Protein AF-A0A6G4ACP7-F1 (afdb_monomer)

pLDDT: mean 78.36, std 20.17, range [35.34, 98.12]

Solvent-accessible surface area (backbone atoms only — not comparable to full-atom values): 4056 Å² total; per-residue (Å²): 131,87,77,81,73,86,46,98,90,45,82,71,69,54,70,71,48,51,55,49,50,52,52,51,54,60,54,68,78,49,75,97,41,72,66,52,53,54,51,51,52,53,51,53,53,52,44,51,52,56,51,54,71,73,48,85,77,80,84,82,87,131

Structure (mmCIF, N/CA/C/O backbone):
data_AF-A0A6G4ACP7-F1
#
_entry.id   AF-A0A6G4ACP7-F1
#
loop_
_atom_site.group_PDB
_atom_site.id
_atom_site.type_symbol
_atom_site.label_atom_id
_atom_site.label_alt_id
_atom_site.label_comp_id
_atom_site.label_asym_id
_atom_site.label_entity_id
_atom_site.label_seq_id
_atom_site.pdbx_PDB_ins_code
_atom_site.Cartn_x
_atom_site.Cartn_y
_atom_site.Cartn_z
_atom_site.occupancy
_atom_site.B_iso_or_equiv
_atom_site.auth_seq_id
_atom_site.auth_comp_id
_atom_site.auth_asym_id
_atom_site.auth_atom_id
_atom_site.pdbx_PDB_model_num
ATOM 1 N N . M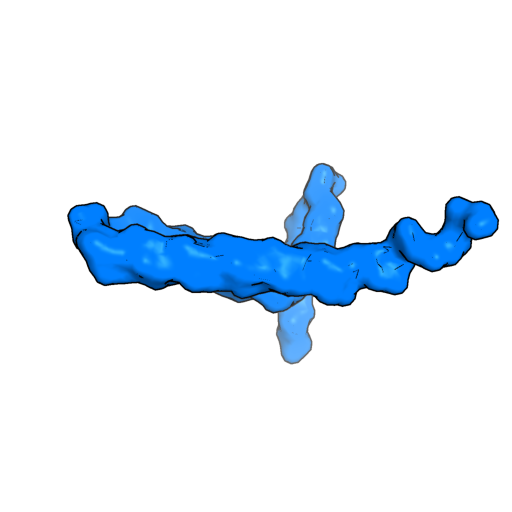ET A 1 1 ? 16.091 -15.327 -12.018 1.00 38.28 1 MET A N 1
ATOM 2 C CA . MET A 1 1 ? 15.652 -14.470 -13.141 1.00 38.28 1 MET A CA 1
ATOM 3 C C . MET A 1 1 ? 14.307 -13.866 -12.752 1.00 38.28 1 MET A C 1
ATOM 5 O O . MET A 1 1 ? 13.401 -14.658 -12.516 1.00 38.28 1 MET A O 1
ATOM 9 N N . PRO A 1 2 ? 14.151 -12.540 -12.591 1.00 52.25 2 PRO A N 1
ATOM 10 C CA . PRO A 1 2 ? 12.827 -11.967 -12.363 1.00 52.25 2 PRO A CA 1
ATOM 11 C C . PRO A 1 2 ? 11.992 -12.122 -13.642 1.00 52.25 2 PRO A C 1
ATOM 13 O O . PRO A 1 2 ? 12.452 -11.779 -14.730 1.00 52.25 2 PRO A O 1
ATOM 16 N N . ILE A 1 3 ? 10.796 -12.698 -13.519 1.00 53.75 3 ILE A N 1
ATOM 17 C CA . ILE A 1 3 ? 9.874 -12.909 -14.638 1.00 53.75 3 ILE A CA 1
ATOM 18 C C . ILE A 1 3 ? 9.254 -11.549 -14.987 1.00 53.75 3 ILE A C 1
ATOM 20 O O . ILE A 1 3 ? 8.617 -10.949 -14.119 1.00 53.75 3 ILE A O 1
ATOM 24 N N . PRO A 1 4 ? 9.417 -11.031 -16.216 1.00 57.56 4 PRO A N 1
ATOM 25 C CA . PRO A 1 4 ? 8.747 -9.804 -16.614 1.00 57.56 4 PRO A CA 1
ATOM 26 C C . PRO A 1 4 ? 7.238 -10.056 -16.692 1.00 57.56 4 PRO A C 1
ATOM 28 O O . PRO A 1 4 ? 6.769 -10.899 -17.457 1.00 57.56 4 PRO A O 1
ATOM 31 N N . VAL A 1 5 ? 6.467 -9.325 -15.886 1.00 63.56 5 VAL A N 1
ATOM 32 C CA . VAL A 1 5 ? 5.003 -9.396 -15.897 1.00 63.56 5 VAL A CA 1
ATOM 33 C C . VAL A 1 5 ? 4.512 -8.709 -17.172 1.00 63.56 5 VAL A C 1
ATOM 35 O O . VAL A 1 5 ? 4.521 -7.482 -17.278 1.00 63.56 5 VAL A O 1
ATOM 38 N N . PHE A 1 6 ? 4.127 -9.500 -18.173 1.00 55.00 6 PHE A N 1
ATOM 39 C CA . PHE A 1 6 ? 3.614 -8.986 -19.441 1.00 55.00 6 PHE A CA 1
ATOM 40 C C . PHE A 1 6 ? 2.313 -8.201 -19.208 1.00 55.00 6 PHE A C 1
ATOM 42 O O . PHE A 1 6 ? 1.311 -8.757 -18.759 1.00 55.00 6 PHE A O 1
ATOM 49 N N . ARG A 1 7 ? 2.323 -6.896 -19.511 1.00 61.47 7 ARG A N 1
ATOM 50 C CA . ARG A 1 7 ? 1.136 -6.028 -19.486 1.00 61.47 7 ARG A CA 1
ATOM 51 C C . ARG A 1 7 ? 0.863 -5.517 -20.907 1.00 61.47 7 ARG A C 1
ATOM 53 O O . ARG A 1 7 ? 1.554 -4.600 -21.340 1.00 61.47 7 ARG A O 1
ATOM 60 N N . PRO A 1 8 ? -0.142 -6.050 -21.627 1.00 56.41 8 PRO A N 1
ATOM 61 C CA . PRO A 1 8 ? -0.337 -5.784 -23.058 1.00 56.41 8 PRO A CA 1
ATOM 62 C C . PRO A 1 8 ? -0.623 -4.311 -23.396 1.00 56.41 8 PRO A C 1
ATOM 64 O O . PRO A 1 8 ? -0.376 -3.883 -24.519 1.00 56.41 8 PRO A O 1
ATOM 67 N N . HIS A 1 9 ? -1.106 -3.520 -22.430 1.00 61.12 9 HIS A N 1
ATOM 68 C CA . HIS A 1 9 ? -1.424 -2.093 -22.601 1.00 61.12 9 HIS A CA 1
ATOM 69 C C . HIS A 1 9 ? -0.835 -1.198 -21.498 1.00 61.12 9 HIS A C 1
ATOM 71 O O . HIS A 1 9 ? -1.208 -0.035 -21.370 1.00 61.12 9 HIS A O 1
ATOM 77 N N . GLY A 1 10 ? 0.068 -1.729 -20.668 1.00 58.69 10 GLY A N 1
ATOM 78 C CA . GLY A 1 10 ? 0.692 -0.983 -19.577 1.00 58.69 10 GLY A CA 1
ATOM 79 C C . GLY A 1 10 ? 2.194 -0.907 -19.777 1.00 58.69 10 GLY A C 1
ATOM 80 O O . GLY A 1 10 ? 2.820 -1.911 -20.105 1.00 58.69 10 GLY A O 1
ATOM 81 N N . ARG A 1 11 ? 2.795 0.262 -19.527 1.00 63.06 11 ARG A N 1
ATOM 82 C CA . ARG A 1 11 ? 4.254 0.352 -19.400 1.00 63.06 11 ARG A CA 1
ATOM 83 C C . ARG A 1 11 ? 4.690 -0.670 -18.352 1.00 63.06 11 ARG A C 1
ATOM 85 O O . ARG A 1 11 ? 4.177 -0.631 -17.231 1.00 63.06 11 ARG A O 1
ATOM 92 N N . ALA A 1 12 ? 5.5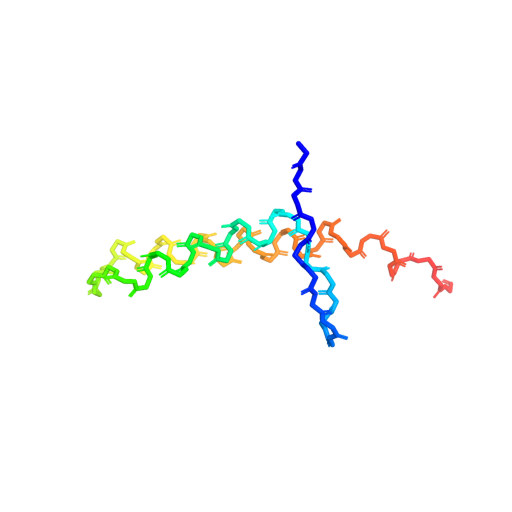91 -1.578 -18.726 1.00 63.66 12 ALA A N 1
ATOM 93 C CA . ALA A 1 12 ? 6.163 -2.533 -17.788 1.00 63.66 12 ALA A CA 1
ATOM 94 C C . ALA A 1 12 ? 6.687 -1.755 -16.571 1.00 63.66 12 ALA A C 1
ATOM 96 O O . ALA A 1 12 ? 7.473 -0.813 -16.712 1.00 63.66 12 ALA A O 1
ATOM 97 N N . MET A 1 13 ? 6.163 -2.079 -15.388 1.00 66.31 13 MET A N 1
ATOM 98 C CA . MET A 1 13 ? 6.689 -1.531 -14.147 1.00 66.31 13 MET A CA 1
ATOM 99 C C . MET A 1 13 ? 8.047 -2.175 -13.882 1.00 66.31 13 MET A C 1
ATOM 101 O O . MET A 1 13 ? 8.297 -3.316 -14.259 1.00 66.31 13 MET A O 1
ATOM 105 N N . THR A 1 14 ? 8.946 -1.425 -13.252 1.00 77.75 14 THR A N 1
ATOM 106 C CA . THR A 1 14 ? 10.194 -2.005 -12.762 1.00 77.75 14 THR A CA 1
ATOM 107 C C . THR A 1 14 ? 9.878 -3.060 -11.706 1.00 77.75 14 THR A C 1
ATOM 109 O O . THR A 1 14 ? 8.915 -2.900 -10.951 1.00 77.75 14 THR A O 1
ATOM 112 N N . ALA A 1 15 ? 10.709 -4.104 -11.614 1.00 78.69 15 ALA A N 1
ATOM 113 C CA . ALA A 1 15 ? 10.550 -5.166 -10.615 1.00 78.69 15 ALA A CA 1
ATOM 114 C C . ALA A 1 15 ? 10.382 -4.591 -9.193 1.00 78.69 15 ALA A C 1
ATOM 116 O O . ALA A 1 15 ? 9.468 -4.976 -8.472 1.00 78.69 15 ALA A O 1
ATOM 117 N N . ALA A 1 16 ? 11.155 -3.549 -8.860 1.00 79.81 16 ALA A N 1
ATOM 118 C CA . ALA A 1 16 ? 11.043 -2.826 -7.595 1.00 79.81 16 ALA A CA 1
ATOM 119 C C . ALA A 1 16 ? 9.642 -2.220 -7.346 1.00 79.81 16 ALA A C 1
ATOM 121 O O . ALA A 1 16 ? 9.134 -2.273 -6.229 1.00 79.81 16 ALA A O 1
ATOM 122 N N . ARG A 1 17 ? 8.973 -1.659 -8.366 1.00 85.25 17 ARG A N 1
ATOM 123 C CA . ARG A 1 17 ? 7.607 -1.115 -8.212 1.00 85.25 17 ARG A CA 1
ATOM 124 C C . ARG A 1 17 ? 6.560 -2.216 -8.099 1.00 85.25 17 ARG A C 1
ATOM 126 O O . ARG A 1 17 ? 5.583 -2.037 -7.372 1.00 85.25 17 ARG A O 1
ATOM 133 N N . ASP A 1 18 ? 6.741 -3.330 -8.799 1.00 87.44 18 ASP A N 1
ATOM 134 C CA . ASP A 1 18 ? 5.831 -4.470 -8.690 1.00 87.44 18 ASP A CA 1
ATOM 135 C C . ASP A 1 18 ? 5.903 -5.119 -7.299 1.00 87.44 18 ASP A C 1
ATOM 137 O O . ASP A 1 18 ? 4.854 -5.400 -6.716 1.00 87.44 18 ASP A O 1
ATOM 141 N N . GLU A 1 19 ? 7.098 -5.246 -6.718 1.00 90.00 19 GLU A N 1
ATOM 142 C CA . GLU A 1 19 ? 7.295 -5.722 -5.341 1.00 90.00 19 GLU A CA 1
ATOM 143 C C . GLU A 1 19 ? 6.624 -4.803 -4.307 1.00 90.00 19 GLU A C 1
ATOM 145 O O . GLU A 1 19 ? 5.871 -5.273 -3.449 1.00 90.00 19 GLU A O 1
ATOM 150 N N . ILE A 1 20 ? 6.806 -3.481 -4.427 1.00 93.31 20 ILE A N 1
ATOM 151 C CA . ILE A 1 20 ? 6.154 -2.506 -3.535 1.00 93.31 20 ILE A CA 1
ATOM 152 C C . ILE A 1 20 ? 4.626 -2.583 -3.664 1.00 93.31 20 ILE A C 1
ATOM 154 O O . ILE A 1 20 ? 3.915 -2.605 -2.658 1.00 93.31 20 ILE A O 1
ATOM 158 N N . ASN A 1 21 ? 4.098 -2.682 -4.888 1.00 93.62 21 ASN A N 1
ATOM 159 C CA . ASN A 1 21 ? 2.657 -2.830 -5.108 1.00 93.62 21 ASN A CA 1
ATOM 160 C C . ASN A 1 21 ? 2.114 -4.144 -4.529 1.00 93.62 21 ASN A C 1
ATOM 162 O O . ASN A 1 21 ? 1.001 -4.162 -4.005 1.00 93.62 21 ASN A O 1
ATOM 166 N N . ALA A 1 22 ? 2.859 -5.248 -4.629 1.00 94.06 22 ALA A N 1
ATOM 167 C CA . ALA A 1 22 ? 2.471 -6.515 -4.015 1.00 94.06 22 ALA A CA 1
ATOM 168 C C . ALA A 1 22 ? 2.382 -6.378 -2.489 1.00 94.06 22 ALA A C 1
ATOM 170 O O . ALA A 1 22 ? 1.391 -6.799 -1.893 1.00 94.06 22 ALA A O 1
ATOM 171 N N . ARG A 1 23 ? 3.353 -5.696 -1.868 1.00 95.94 23 ARG A N 1
ATOM 172 C CA . ARG A 1 23 ? 3.325 -5.421 -0.428 1.00 95.94 23 ARG A CA 1
ATOM 173 C C . ARG A 1 23 ? 2.149 -4.533 -0.020 1.00 95.94 23 ARG A C 1
ATOM 175 O O . ARG A 1 23 ? 1.523 -4.812 0.997 1.00 95.94 23 ARG A O 1
ATOM 182 N N . ILE A 1 24 ? 1.813 -3.516 -0.818 1.00 96.50 24 ILE A N 1
ATOM 183 C CA . ILE A 1 24 ? 0.628 -2.675 -0.588 1.00 96.50 24 ILE A CA 1
ATOM 184 C C . ILE A 1 24 ? -0.656 -3.508 -0.631 1.00 96.50 24 ILE A C 1
ATOM 186 O O . ILE A 1 24 ? -1.512 -3.325 0.227 1.00 96.50 24 ILE A O 1
ATOM 190 N N . ARG A 1 25 ? -0.796 -4.427 -1.596 1.00 96.25 25 ARG A N 1
ATOM 191 C CA . ARG A 1 25 ? -1.985 -5.291 -1.689 1.00 96.25 25 ARG A CA 1
ATOM 192 C C . ARG A 1 25 ? -2.150 -6.150 -0.439 1.00 96.25 25 ARG A C 1
ATOM 194 O O . ARG A 1 25 ? -3.215 -6.109 0.157 1.00 96.25 25 ARG A O 1
ATOM 201 N N . LEU A 1 26 ? -1.076 -6.807 0.003 1.00 96.94 26 LEU A N 1
ATOM 202 C CA . LEU A 1 26 ? -1.081 -7.586 1.248 1.00 96.94 26 LEU A CA 1
ATOM 203 C C . LEU A 1 26 ? -1.441 -6.721 2.464 1.00 96.94 26 LEU A C 1
ATOM 205 O O . LEU A 1 26 ? -2.204 -7.146 3.321 1.00 96.94 26 LEU A O 1
ATOM 209 N N . LEU A 1 27 ? -0.931 -5.486 2.523 1.00 97.00 27 LEU A N 1
ATOM 210 C CA . LEU A 1 27 ? -1.237 -4.556 3.610 1.00 97.00 27 LEU A CA 1
ATOM 211 C C . LEU A 1 27 ? -2.720 -4.145 3.629 1.00 97.00 27 LEU A C 1
ATOM 213 O O . LEU A 1 27 ? -3.257 -3.861 4.696 1.00 97.00 27 LEU A O 1
ATOM 217 N N . MET A 1 28 ? -3.392 -4.082 2.475 1.00 95.62 28 MET A N 1
ATOM 218 C CA . MET A 1 28 ? -4.820 -3.741 2.405 1.00 95.62 28 MET A CA 1
ATOM 219 C C . MET A 1 28 ? -5.735 -4.861 2.908 1.00 95.62 28 MET A C 1
ATOM 221 O O . MET A 1 28 ? -6.854 -4.556 3.322 1.00 95.62 28 MET A O 1
ATOM 225 N N . ASP A 1 29 ? -5.252 -6.105 2.946 1.00 97.06 29 ASP A N 1
ATOM 226 C CA . ASP A 1 29 ? -5.971 -7.234 3.547 1.00 97.06 29 ASP A CA 1
ATOM 227 C C . ASP A 1 29 ? -5.929 -7.197 5.091 1.00 97.06 29 ASP A C 1
ATOM 229 O O . ASP A 1 29 ? -6.696 -7.889 5.762 1.00 97.06 29 ASP A O 1
ATOM 233 N N . GLU A 1 30 ? -5.066 -6.362 5.686 1.00 95.50 30 GLU A N 1
ATOM 234 C CA . GLU A 1 30 ? -4.977 -6.182 7.137 1.00 95.50 30 GLU A CA 1
ATOM 235 C C . GLU A 1 30 ? -6.041 -5.198 7.678 1.0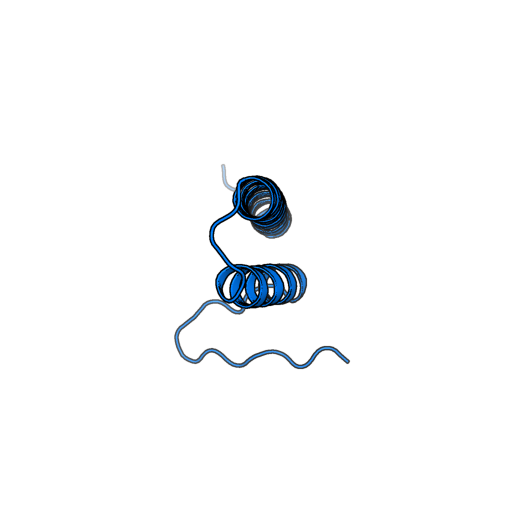0 95.50 30 GLU A C 1
ATOM 237 O O . GLU A 1 30 ? -6.412 -4.225 7.003 1.00 95.50 30 GLU A O 1
ATOM 242 N N . PRO A 1 31 ? -6.498 -5.356 8.939 1.00 97.06 31 PRO A N 1
ATOM 243 C CA . PRO A 1 31 ? -7.439 -4.433 9.572 1.00 97.06 31 PRO A CA 1
ATOM 244 C C . PRO A 1 31 ? -6.969 -2.974 9.580 1.00 97.06 31 PRO A C 1
ATOM 246 O O . PRO A 1 31 ? -5.781 -2.666 9.683 1.00 97.06 31 PRO A O 1
ATOM 249 N N . ALA A 1 32 ? -7.927 -2.045 9.535 1.00 95.94 32 ALA A N 1
ATOM 25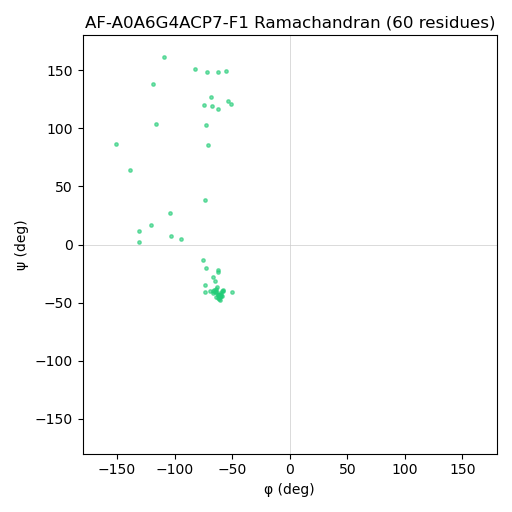0 C CA . ALA A 1 32 ? -7.659 -0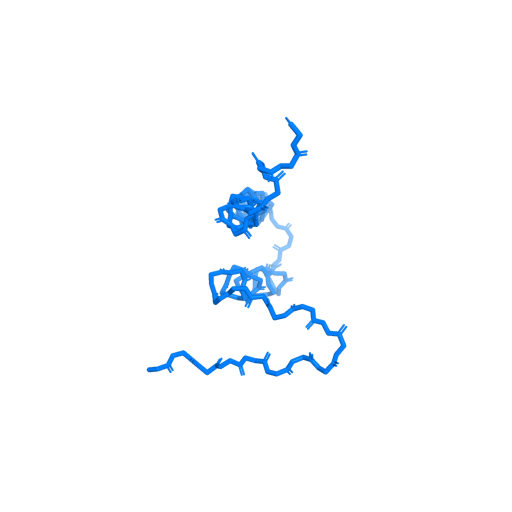.611 9.526 1.00 95.94 32 ALA A CA 1
ATOM 251 C C . ALA A 1 32 ? -7.141 -0.097 10.871 1.00 95.94 32 ALA A C 1
ATOM 253 O O . ALA A 1 32 ? -7.892 0.405 11.702 1.00 95.94 32 ALA A O 1
ATOM 254 N N . THR A 1 33 ? -5.828 -0.196 11.062 1.00 97.94 33 THR A N 1
ATOM 255 C CA . THR A 1 33 ? -5.126 0.299 12.247 1.00 97.94 33 THR A CA 1
ATOM 256 C C . THR A 1 33 ? -4.268 1.520 11.918 1.00 97.94 33 THR A C 1
ATOM 258 O O . THR A 1 33 ? -3.898 1.764 10.765 1.00 97.94 33 THR A O 1
ATOM 261 N N . LYS A 1 34 ? -3.890 2.286 12.951 1.00 97.44 34 LYS A N 1
ATOM 262 C CA . LYS A 1 34 ? -2.902 3.370 12.805 1.00 97.44 34 LYS A CA 1
ATOM 263 C C . LYS A 1 34 ? -1.571 2.844 12.262 1.00 97.44 34 LYS A C 1
ATOM 265 O O . LYS A 1 34 ? -0.971 3.478 11.406 1.00 97.44 34 LYS A O 1
ATOM 270 N N . GLN A 1 35 ? -1.152 1.661 12.710 1.00 97.06 35 GLN A N 1
ATOM 271 C CA . GLN A 1 35 ? 0.071 1.013 12.241 1.00 97.06 35 GLN A CA 1
ATOM 272 C C . GLN A 1 35 ? 0.011 0.702 10.740 1.00 97.06 35 GLN A C 1
ATOM 274 O O . GLN A 1 35 ? 0.960 1.014 10.023 1.00 97.06 35 GLN A O 1
ATOM 279 N N . ARG A 1 36 ? -1.124 0.184 10.247 1.00 97.75 36 ARG A N 1
ATOM 280 C CA . ARG A 1 36 ? -1.340 -0.044 8.811 1.00 97.75 36 ARG A CA 1
ATOM 281 C C . ARG A 1 36 ? -1.234 1.256 8.012 1.00 97.75 36 ARG A C 1
ATOM 283 O O . ARG A 1 36 ? -0.630 1.277 6.946 1.00 97.75 36 ARG A O 1
ATOM 290 N N . ALA A 1 37 ? -1.808 2.349 8.518 1.00 97.44 37 ALA A N 1
ATOM 291 C CA . ALA A 1 37 ? -1.748 3.647 7.846 1.00 97.44 37 ALA A CA 1
ATOM 292 C C . ALA A 1 37 ? -0.313 4.193 7.750 1.00 97.44 37 ALA A C 1
ATOM 294 O O . ALA A 1 37 ? 0.073 4.713 6.703 1.00 97.44 37 ALA A O 1
ATOM 295 N N . GLU A 1 38 ? 0.485 4.054 8.810 1.00 98.12 38 GLU A N 1
ATOM 296 C CA . GLU A 1 38 ? 1.892 4.470 8.794 1.00 98.12 38 GLU A CA 1
ATOM 297 C C . GLU A 1 38 ? 2.731 3.624 7.834 1.00 98.12 38 GLU A C 1
ATOM 299 O O . GLU A 1 38 ? 3.520 4.166 7.059 1.00 98.12 38 GLU A O 1
ATOM 304 N N . GLU A 1 39 ? 2.514 2.310 7.808 1.00 97.81 39 GLU A N 1
ATOM 305 C CA . GLU A 1 39 ? 3.205 1.435 6.863 1.00 97.81 39 GLU A CA 1
ATOM 306 C C . GLU A 1 39 ? 2.804 1.732 5.411 1.00 97.81 39 GLU A C 1
ATOM 308 O O . GLU A 1 39 ? 3.656 1.816 4.526 1.00 97.81 39 GLU A O 1
ATOM 313 N N . TYR A 1 40 ? 1.523 2.013 5.165 1.00 97.81 40 TYR A N 1
ATOM 314 C CA . TYR A 1 40 ? 1.037 2.404 3.845 1.00 97.81 40 TYR A CA 1
ATOM 315 C C . TYR A 1 40 ? 1.704 3.696 3.352 1.00 97.81 40 TYR A C 1
ATOM 317 O O . TYR A 1 40 ? 2.168 3.753 2.212 1.00 97.81 40 TYR A O 1
ATOM 325 N N . LYS A 1 41 ? 1.839 4.714 4.217 1.00 97.94 41 LYS A N 1
ATOM 326 C CA . LYS A 1 41 ? 2.565 5.953 3.884 1.00 97.94 41 LYS A CA 1
ATOM 327 C C . LYS A 1 41 ? 4.019 5.674 3.500 1.00 97.94 41 LYS A C 1
ATOM 329 O O . LYS A 1 41 ? 4.490 6.219 2.503 1.00 97.94 41 LYS A O 1
ATOM 334 N N . ARG A 1 42 ? 4.725 4.818 4.249 1.00 97.50 42 ARG A N 1
ATOM 335 C CA . ARG A 1 42 ? 6.117 4.444 3.935 1.00 97.50 42 ARG A CA 1
ATOM 336 C C . ARG A 1 42 ? 6.227 3.772 2.569 1.00 97.50 42 ARG A C 1
ATOM 338 O O . ARG A 1 42 ? 7.092 4.143 1.779 1.00 97.50 42 ARG A O 1
ATOM 345 N N . LEU A 1 43 ? 5.325 2.840 2.265 1.00 96.69 43 LEU A N 1
ATOM 346 C CA . LEU A 1 43 ? 5.291 2.163 0.967 1.00 96.69 43 LEU A CA 1
ATOM 347 C C . LEU A 1 43 ? 5.005 3.134 -0.187 1.00 96.69 43 LEU A C 1
ATOM 349 O O . LEU A 1 43 ? 5.616 3.002 -1.2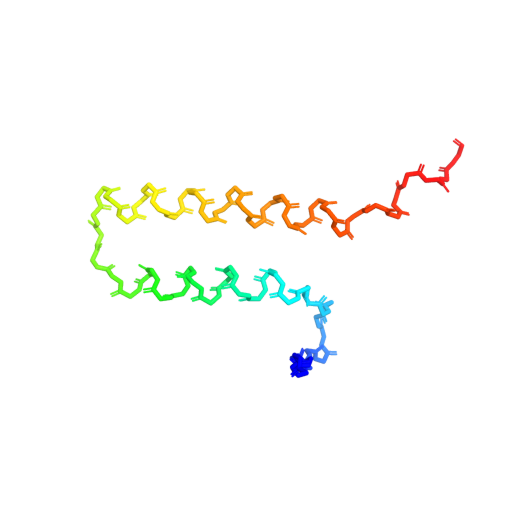45 1.00 96.69 43 LEU A O 1
ATOM 353 N N . LEU A 1 44 ? 4.147 4.141 0.012 1.00 95.94 44 LEU A N 1
ATOM 354 C CA . LEU A 1 44 ? 3.910 5.184 -0.995 1.00 95.94 44 LEU A CA 1
ATOM 355 C C . LEU A 1 44 ? 5.154 6.043 -1.258 1.00 95.94 44 LEU A C 1
ATOM 357 O O . LEU A 1 44 ? 5.450 6.344 -2.416 1.00 95.94 44 LEU A O 1
ATOM 361 N N . VAL A 1 45 ? 5.909 6.400 -0.215 1.00 95.56 45 VAL A N 1
ATOM 362 C CA . VAL A 1 45 ? 7.184 7.120 -0.373 1.00 95.56 45 VAL A CA 1
ATOM 363 C C . VAL A 1 45 ? 8.189 6.271 -1.155 1.00 95.56 45 VAL A C 1
ATOM 365 O O . VAL A 1 45 ? 8.786 6.757 -2.115 1.00 95.56 45 VAL A O 1
ATOM 368 N N . LEU A 1 46 ? 8.333 4.988 -0.808 1.00 93.44 46 LEU A N 1
ATOM 369 C CA . LEU A 1 46 ? 9.214 4.061 -1.530 1.00 93.44 46 LEU A CA 1
ATOM 370 C C . LEU A 1 46 ? 8.806 3.908 -2.998 1.00 93.44 46 LEU A C 1
ATOM 372 O O . LEU A 1 46 ? 9.659 3.926 -3.887 1.00 93.44 46 LEU A O 1
ATOM 376 N N . TRP A 1 47 ? 7.505 3.805 -3.265 1.00 91.62 47 TRP A N 1
ATOM 377 C CA . TRP A 1 47 ? 6.976 3.717 -4.621 1.00 91.62 47 TRP A CA 1
ATOM 378 C C . TRP A 1 47 ? 7.312 4.961 -5.448 1.00 91.62 47 TRP A C 1
ATOM 380 O O . TRP A 1 47 ? 7.714 4.834 -6.607 1.00 91.62 47 TRP A O 1
ATOM 390 N N . ALA A 1 48 ? 7.176 6.154 -4.859 1.00 90.06 48 ALA A N 1
ATOM 391 C CA . ALA A 1 48 ? 7.502 7.417 -5.516 1.00 90.06 48 ALA A CA 1
ATOM 392 C C . ALA A 1 48 ? 9.000 7.507 -5.844 1.00 90.06 48 ALA A C 1
ATOM 394 O O . ALA A 1 48 ? 9.363 7.816 -6.980 1.00 90.06 48 ALA A O 1
ATOM 395 N N . SER A 1 49 ? 9.865 7.141 -4.895 1.00 89.31 49 SER A N 1
ATOM 396 C CA . SER A 1 49 ? 11.316 7.080 -5.107 1.00 89.31 49 SER A CA 1
ATOM 397 C C . SER A 1 49 ? 11.697 6.098 -6.219 1.00 89.31 49 SER A C 1
ATOM 399 O O . SER A 1 49 ? 12.484 6.436 -7.103 1.00 89.31 49 SER A O 1
ATOM 401 N N . ALA A 1 50 ? 11.090 4.907 -6.240 1.00 86.38 50 ALA A N 1
ATOM 402 C CA . ALA A 1 50 ? 11.315 3.912 -7.289 1.00 86.38 50 ALA A CA 1
ATOM 403 C C . ALA A 1 50 ? 10.794 4.365 -8.668 1.00 86.38 50 ALA A C 1
ATOM 405 O O . ALA A 1 50 ? 11.319 3.945 -9.700 1.00 86.38 50 ALA A O 1
ATOM 406 N N . ALA A 1 51 ? 9.768 5.222 -8.707 1.00 80.75 51 ALA A N 1
ATOM 407 C CA . ALA A 1 51 ? 9.279 5.827 -9.943 1.00 80.75 51 ALA A CA 1
ATOM 408 C C . ALA A 1 51 ? 10.239 6.905 -10.474 1.00 80.75 51 ALA A C 1
ATOM 410 O O . ALA A 1 51 ? 10.494 6.939 -11.678 1.00 80.75 51 ALA A O 1
ATOM 411 N N . ALA A 1 52 ? 10.797 7.735 -9.588 1.00 77.12 52 ALA A N 1
ATOM 412 C CA . ALA A 1 52 ? 11.753 8.785 -9.940 1.00 77.12 52 ALA A CA 1
ATOM 413 C C . ALA A 1 52 ? 13.109 8.221 -10.397 1.00 77.12 52 ALA A C 1
ATOM 415 O O . ALA A 1 52 ? 13.663 8.690 -11.390 1.00 77.12 52 ALA A O 1
ATOM 416 N N . ALA A 1 53 ? 13.603 7.163 -9.744 1.00 68.06 53 ALA A N 1
ATOM 417 C CA . ALA A 1 53 ? 14.836 6.472 -10.136 1.00 68.06 53 ALA A CA 1
ATOM 418 C C . ALA A 1 53 ? 14.759 5.845 -11.542 1.00 68.06 53 ALA A C 1
ATOM 420 O O . ALA A 1 53 ? 15.778 5.654 -12.192 1.00 68.06 53 ALA A O 1
ATOM 421 N N . ASN A 1 54 ? 13.549 5.559 -12.031 1.00 59.97 54 ASN A N 1
ATOM 422 C CA . ASN A 1 54 ? 13.303 5.050 -13.382 1.00 59.97 54 ASN A CA 1
ATOM 423 C C . ASN A 1 54 ? 12.967 6.165 -14.398 1.00 59.97 5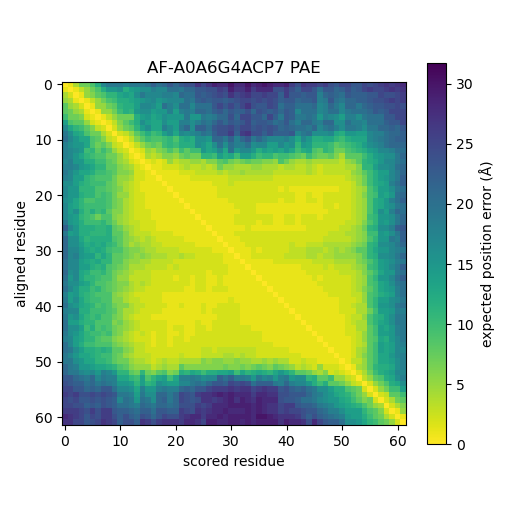4 ASN A C 1
ATOM 425 O O . ASN A 1 54 ? 12.577 5.882 -15.531 1.00 59.97 54 ASN A O 1
ATOM 429 N N . GLY A 1 55 ? 13.033 7.431 -13.971 1.00 52.62 55 GLY A N 1
ATOM 430 C CA . GLY A 1 55 ? 12.737 8.627 -14.762 1.00 52.62 55 GLY A CA 1
ATOM 431 C C . GLY A 1 55 ? 13.976 9.388 -15.245 1.00 52.62 55 GLY A C 1
ATOM 432 O O . GLY A 1 55 ? 13.822 10.468 -15.811 1.00 52.62 55 GLY A O 1
ATOM 433 N N 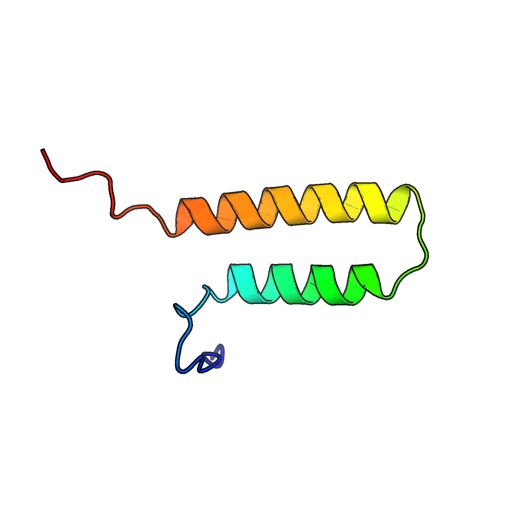. SER A 1 56 ? 15.186 8.852 -15.057 1.00 47.62 56 SER A N 1
ATOM 434 C CA . SER A 1 56 ? 16.458 9.490 -15.430 1.00 47.62 56 SER A CA 1
ATOM 435 C C . SER A 1 56 ? 16.751 9.496 -16.942 1.00 47.62 56 SER A C 1
ATOM 437 O O . SER A 1 56 ? 17.899 9.334 -17.331 1.00 47.62 56 SER A O 1
ATOM 439 N N . ASP A 1 57 ? 15.728 9.700 -17.777 1.00 51.72 57 ASP A N 1
ATOM 440 C CA . ASP A 1 57 ? 15.854 9.897 -19.233 1.00 51.72 57 ASP A CA 1
ATOM 441 C C . ASP A 1 57 ? 15.068 11.112 -19.770 1.00 51.72 57 ASP A C 1
ATOM 443 O O . ASP A 1 57 ? 15.117 11.401 -20.960 1.00 51.72 57 ASP A O 1
ATOM 447 N N . TRP A 1 58 ? 14.388 11.896 -18.922 1.00 4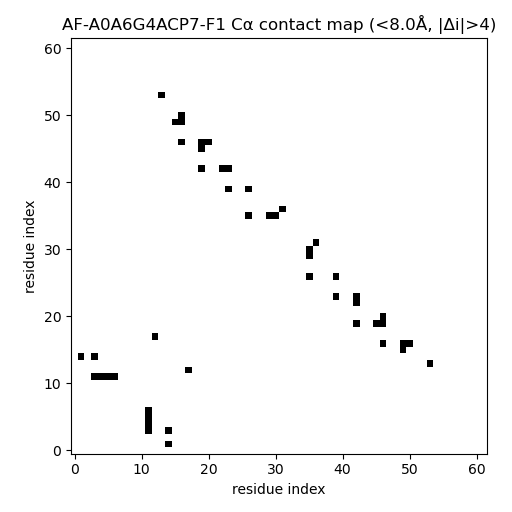3.62 58 TRP A N 1
ATOM 448 C CA . TRP A 1 58 ? 13.678 13.116 -19.363 1.00 43.62 58 TRP A CA 1
ATOM 449 C C . TRP A 1 58 ? 14.403 14.425 -19.006 1.00 43.62 58 TRP A C 1
ATOM 451 O O . TRP A 1 58 ? 13.773 15.464 -18.846 1.00 43.62 58 TRP A O 1
ATOM 461 N N . GLY A 1 59 ? 15.735 14.384 -18.884 1.00 45.94 59 GLY A N 1
ATOM 462 C CA . GLY A 1 59 ? 16.573 15.528 -18.489 1.00 45.94 59 GLY A CA 1
ATOM 463 C C . GLY A 1 59 ? 17.643 15.961 -19.500 1.00 45.94 59 GLY A C 1
ATOM 464 O O . GLY A 1 59 ? 18.581 16.652 -19.112 1.00 45.94 59 GLY A O 1
ATOM 465 N N . LYS A 1 60 ? 17.559 15.544 -20.770 1.00 42.22 60 LYS A N 1
ATOM 466 C CA . LYS A 1 60 ? 18.487 15.950 -21.847 1.00 42.22 60 LYS A CA 1
ATOM 467 C C . LYS A 1 60 ? 17.723 16.226 -23.149 1.00 42.22 60 LYS A C 1
ATOM 469 O O . LYS A 1 60 ? 17.903 15.538 -24.145 1.00 42.22 60 LYS A O 1
ATOM 474 N N . ALA A 1 61 ? 16.863 17.238 -23.142 1.00 42.53 61 ALA A N 1
ATOM 475 C CA . ALA A 1 61 ? 16.390 17.866 -24.373 1.00 42.53 61 ALA A CA 1
ATOM 476 C C . ALA A 1 61 ? 16.060 19.338 -24.103 1.00 42.53 61 ALA A C 1
ATOM 478 O O . ALA A 1 61 ? 14.927 19.655 -23.750 1.00 42.53 61 ALA A O 1
ATOM 479 N N . ALA A 1 62 ? 17.093 20.178 -24.212 1.00 35.34 62 ALA A N 1
ATOM 480 C CA . ALA A 1 62 ? 17.119 21.567 -24.692 1.00 35.34 62 ALA A CA 1
ATOM 481 C C . ALA A 1 62 ? 18.334 22.279 -24.085 1.00 35.34 62 ALA A C 1
ATOM 483 O O . ALA A 1 62 ? 18.371 22.431 -22.844 1.00 35.34 62 ALA A O 1
#

Organism: NCBI:txid114699

Sequence (62 aa):
MPIPVFRPHGRAMTAARDEINARIRLLMDEPATKQRAEEYKRLLVLWASAAAANGSDWGKAA

Radius of gyration: 14.63 Å; Cα contacts (8 Å, |Δi|>4): 24; chains: 1; bounding box: 26×36×38 Å

Mean predicted aligned error: 9.98 Å

Foldseek 3Di:
DDDFDDDPPDDGQDPQLVVLVVVLVVLVVDDDDPVSVVVNVVSVVSNVVSVVVVVVPPPPDD

Nearest PDB structures (foldseek):
  7fik-assembly1_W  TM=9.428E-01  e=2.609E+00  Xenopus laevis
  7tdz-assembly1_U  TM=9.687E-01  e=3.700E+00  Xenopus laevis
  2dam-assembly1_A  TM=3.517E-01  e=8.560E+00  Homo sapiens

Secondary structure (DSSP, 8-state):
-PPP---TTSPPPPHHHHHHHHHHHHHHTS---HHHHHHHHHHHHHHHHHHHHT-TTSS---